Protein AF-M8CAK3-F1 (afdb_monomer_lite)

pLDDT: mean 92.47, std 11.24, range [36.41, 98.69]

Sequence (87 aa):
MPLRFTNGVDVDQVTGQVYFTHSSMNYDRSEHEMVTKTGDSTGRLMMYDPRTSDDTVLQPRMTYPNGVALSADRTYLVVASTARASC

Structure (mmCIF, N/CA/C/O backbone):
data_AF-M8CAK3-F1
#
_entry.id   AF-M8CAK3-F1
#
loop_
_atom_site.group_PDB
_atom_site.id
_atom_site.type_symbol
_atom_site.label_atom_id
_atom_site.label_alt_id
_atom_site.label_comp_id
_atom_site.label_asym_id
_atom_site.label_entity_id
_atom_site.label_seq_id
_atom_site.pdbx_PDB_ins_code
_atom_site.Cartn_x
_atom_site.Cartn_y
_atom_site.Cartn_z
_atom_site.occupancy
_atom_site.B_iso_or_equiv
_atom_site.auth_seq_id
_atom_site.auth_comp_id
_atom_site.auth_asym_id
_atom_site.auth_atom_id
_atom_site.pdbx_PDB_model_num
ATOM 1 N N . MET A 1 1 ? 0.779 13.615 -3.381 1.00 54.84 1 MET A N 1
ATOM 2 C CA . MET A 1 1 ? 1.601 13.158 -4.533 1.00 54.84 1 MET A CA 1
ATOM 3 C C . MET A 1 1 ? 0.688 12.313 -5.417 1.00 54.84 1 MET A C 1
ATOM 5 O O . MET A 1 1 ? -0.039 11.522 -4.834 1.00 54.84 1 MET A O 1
ATOM 9 N N . PRO A 1 2 ? 0.629 12.481 -6.749 1.00 73.12 2 PRO A N 1
ATOM 10 C CA . PRO A 1 2 ? -0.299 11.693 -7.564 1.00 73.12 2 PRO A CA 1
ATOM 11 C C . PRO A 1 2 ? 0.007 10.193 -7.437 1.00 73.12 2 PRO A C 1
ATOM 13 O O . PRO A 1 2 ? 1.154 9.779 -7.607 1.00 73.12 2 PRO A O 1
ATOM 16 N N . LEU A 1 3 ? -1.016 9.400 -7.112 1.00 81.44 3 LEU A N 1
ATOM 17 C CA . LEU A 1 3 ? -0.964 7.939 -7.051 1.00 81.44 3 LEU A CA 1
ATOM 18 C C . LEU A 1 3 ? -1.011 7.386 -8.481 1.00 81.44 3 LEU A C 1
ATOM 20 O O . LEU A 1 3 ? -2.078 7.162 -9.040 1.00 81.44 3 LEU A O 1
ATOM 24 N N . ARG A 1 4 ? 0.163 7.249 -9.095 1.00 85.69 4 ARG 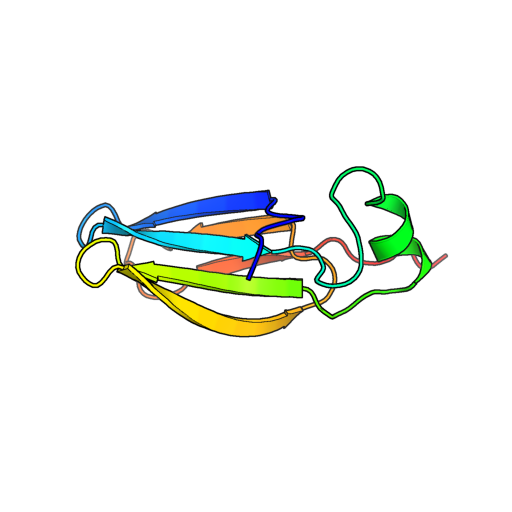A N 1
ATOM 25 C CA . ARG A 1 4 ? 0.329 6.931 -10.525 1.00 85.69 4 ARG A CA 1
ATOM 26 C C . ARG A 1 4 ? 0.320 5.439 -10.833 1.00 85.69 4 ARG A C 1
ATOM 28 O O . ARG A 1 4 ? -0.044 5.018 -11.929 1.00 85.69 4 ARG A O 1
ATOM 35 N N . PHE A 1 5 ? 0.714 4.635 -9.850 1.00 94.00 5 PHE A N 1
ATOM 36 C CA . PHE A 1 5 ? 0.866 3.202 -10.032 1.00 94.00 5 PHE A CA 1
ATOM 37 C C . PHE A 1 5 ? 0.499 2.438 -8.757 1.00 94.00 5 PHE A C 1
ATOM 39 O O . PHE A 1 5 ? 1.348 1.831 -8.110 1.00 94.00 5 PHE A O 1
ATOM 46 N N . THR A 1 6 ? -0.776 2.469 -8.376 1.00 95.44 6 THR A N 1
ATOM 47 C CA . THR A 1 6 ? -1.311 1.622 -7.298 1.00 95.44 6 THR A CA 1
ATOM 48 C C . THR A 1 6 ? -1.734 0.247 -7.816 1.00 95.44 6 THR A C 1
ATOM 50 O O . THR A 1 6 ? -1.972 0.054 -9.017 1.00 95.44 6 THR A O 1
ATOM 53 N N . ASN A 1 7 ? -1.762 -0.745 -6.922 1.00 95.38 7 ASN A N 1
ATOM 54 C CA . ASN A 1 7 ? -1.907 -2.139 -7.337 1.00 95.38 7 ASN A CA 1
ATOM 55 C C . ASN A 1 7 ? -2.798 -2.959 -6.398 1.00 95.38 7 ASN A C 1
ATOM 57 O O . ASN A 1 7 ? -3.922 -3.284 -6.771 1.00 95.38 7 ASN A O 1
ATOM 61 N N . GLY A 1 8 ? -2.332 -3.237 -5.183 1.00 96.44 8 GLY A N 1
ATOM 62 C CA . GLY A 1 8 ? -3.098 -3.939 -4.160 1.00 96.44 8 GLY A CA 1
ATOM 63 C C . GLY A 1 8 ? -3.666 -2.963 -3.145 1.00 96.44 8 GLY A C 1
ATOM 64 O O . GLY A 1 8 ? -3.025 -1.956 -2.841 1.00 96.44 8 GLY A O 1
ATOM 65 N N . VAL A 1 9 ? -4.834 -3.287 -2.603 1.00 98.06 9 VAL A N 1
ATOM 66 C CA . VAL A 1 9 ? -5.468 -2.560 -1.504 1.00 98.06 9 VAL A CA 1
ATOM 67 C C . VAL A 1 9 ? -6.138 -3.552 -0.564 1.00 98.06 9 VAL A C 1
ATOM 69 O O . VAL A 1 9 ? -6.712 -4.538 -1.021 1.00 98.06 9 VAL A O 1
ATOM 72 N N . ASP A 1 10 ? -6.072 -3.272 0.729 1.00 98.56 10 ASP A N 1
ATOM 73 C CA . ASP A 1 10 ? -6.848 -3.947 1.759 1.00 98.56 10 ASP A CA 1
ATOM 74 C C . ASP A 1 10 ? -7.286 -2.937 2.827 1.00 98.56 10 ASP A C 1
ATOM 76 O O . ASP A 1 10 ? -6.675 -1.877 2.984 1.00 98.56 10 ASP A O 1
ATOM 80 N N . VAL A 1 11 ? -8.367 -3.235 3.541 1.00 98.44 11 VAL A N 1
ATOM 81 C CA . VAL A 1 11 ? -8.993 -2.310 4.492 1.00 98.44 11 VAL A CA 1
ATOM 82 C C . VAL A 1 11 ? -9.185 -3.001 5.830 1.00 98.44 11 VAL A C 1
ATOM 84 O O . VAL A 1 11 ? -9.857 -4.033 5.913 1.00 98.44 11 VAL A O 1
ATOM 87 N N . ASP A 1 12 ? -8.672 -2.389 6.896 1.00 98.12 12 ASP A N 1
ATOM 88 C CA . ASP A 1 12 ? -9.019 -2.797 8.253 1.00 98.12 12 ASP A CA 1
ATOM 89 C C . ASP A 1 12 ? -10.497 -2.492 8.509 1.00 98.12 12 ASP A C 1
ATOM 91 O O . ASP A 1 12 ? -10.900 -1.341 8.670 1.00 98.12 12 ASP A O 1
ATOM 95 N N . GLN A 1 13 ? -11.313 -3.541 8.572 1.00 97.12 13 GLN A N 1
ATOM 96 C CA . GLN A 1 13 ? -12.760 -3.431 8.761 1.00 97.12 13 GLN A CA 1
ATOM 97 C C . GLN A 1 13 ? -13.158 -2.863 10.133 1.00 97.12 13 GLN A C 1
ATOM 99 O O . GLN A 1 13 ? -14.317 -2.506 10.328 1.00 97.12 13 GLN A O 1
ATOM 104 N N . VAL A 1 14 ? -12.230 -2.783 11.094 1.00 97.06 14 VAL A N 1
ATOM 105 C CA . VAL A 1 14 ? -12.493 -2.231 12.429 1.00 97.06 14 VAL A CA 1
ATOM 106 C C . VAL A 1 14 ? -12.144 -0.750 12.506 1.00 97.06 14 VAL A C 1
ATOM 108 O O . VAL A 1 14 ? -12.918 0.027 13.061 1.00 97.06 14 VAL A O 1
ATOM 111 N N . THR A 1 15 ? -10.990 -0.345 11.975 1.00 96.69 15 THR A N 1
ATOM 112 C CA . THR A 1 15 ? -10.532 1.054 12.057 1.00 96.69 15 THR A CA 1
ATOM 113 C C . THR A 1 15 ? -10.892 1.889 10.830 1.00 96.69 15 THR A C 1
ATOM 115 O O . THR A 1 15 ? -10.926 3.116 10.923 1.00 96.69 15 THR A O 1
ATOM 118 N N . GLY A 1 16 ? -11.160 1.245 9.692 1.00 97.62 16 GLY A N 1
ATOM 119 C CA . GLY A 1 16 ? -11.340 1.882 8.389 1.00 97.62 16 GLY A CA 1
ATOM 120 C C . GLY A 1 16 ? -10.030 2.299 7.713 1.00 97.62 16 GLY A C 1
ATOM 121 O O . GLY A 1 16 ? -10.081 2.908 6.646 1.00 97.62 16 GLY A O 1
ATOM 122 N N . GLN A 1 17 ? -8.868 2.001 8.305 1.00 98.44 17 GLN A N 1
ATOM 123 C CA . GLN A 1 17 ? -7.572 2.307 7.698 1.00 98.44 17 GLN A CA 1
ATOM 124 C C . GLN A 1 17 ? -7.379 1.506 6.408 1.00 98.44 17 GLN A C 1
ATOM 126 O O . GLN A 1 17 ? -7.666 0.308 6.349 1.00 98.44 17 GLN A O 1
ATOM 131 N N . VAL A 1 18 ? -6.884 2.178 5.371 1.00 98.38 18 VAL A N 1
ATOM 132 C CA . VAL A 1 18 ? -6.697 1.603 4.036 1.00 98.38 18 VAL A CA 1
ATOM 133 C C . VAL A 1 18 ? -5.214 1.373 3.802 1.00 98.38 18 VAL A C 1
ATOM 135 O O . VAL A 1 18 ? -4.441 2.326 3.770 1.00 98.38 18 VAL A O 1
ATOM 138 N N . TYR A 1 19 ? -4.807 0.127 3.590 1.00 98.44 19 TYR A N 1
ATOM 139 C CA . TYR A 1 19 ? -3.438 -0.238 3.240 1.00 98.44 19 TYR A CA 1
ATOM 140 C C . TYR A 1 19 ? -3.353 -0.516 1.749 1.00 98.44 19 TYR A C 1
ATOM 142 O O . TYR A 1 19 ? -4.176 -1.244 1.207 1.00 98.44 19 TYR A O 1
ATOM 150 N N . PHE A 1 20 ? -2.358 0.033 1.063 1.00 98.19 20 PHE A N 1
ATOM 151 C CA . PHE A 1 20 ? -2.225 -0.171 -0.378 1.00 98.19 20 PHE A CA 1
ATOM 152 C C . PHE A 1 20 ? -0.775 -0.136 -0.839 1.00 98.19 20 PHE A C 1
ATOM 154 O O . PHE A 1 20 ? 0.097 0.464 -0.208 1.00 98.19 20 PHE A O 1
ATOM 161 N N . THR A 1 21 ? -0.503 -0.783 -1.968 1.00 97.81 21 THR A N 1
ATOM 162 C CA . THR A 1 21 ? 0.814 -0.746 -2.603 1.00 97.81 21 THR A CA 1
ATOM 163 C C . THR A 1 21 ? 0.865 0.310 -3.697 1.00 97.81 21 THR A C 1
ATOM 165 O O . THR A 1 21 ? -0.066 0.479 -4.485 1.00 97.81 21 THR A O 1
ATOM 168 N N . HIS A 1 22 ? 1.998 1.003 -3.764 1.00 96.38 22 HIS A N 1
ATOM 169 C CA . HIS A 1 22 ? 2.381 1.887 -4.855 1.00 96.38 22 HIS A CA 1
ATOM 170 C C . HIS A 1 22 ? 3.620 1.292 -5.526 1.00 96.38 22 HIS A C 1
ATOM 172 O O . HIS A 1 22 ? 4.693 1.275 -4.928 1.00 96.38 22 HIS A O 1
ATOM 178 N N . SER A 1 23 ? 3.471 0.754 -6.733 1.00 96.06 23 SER A N 1
ATOM 179 C CA . SER A 1 23 ? 4.460 -0.116 -7.375 1.00 96.06 23 SER A CA 1
ATOM 180 C C . SER A 1 23 ? 5.726 0.606 -7.838 1.00 96.06 23 SER A C 1
ATOM 182 O O . SER A 1 23 ? 6.796 0.008 -7.790 1.00 96.06 23 SER A O 1
ATOM 184 N N . SER A 1 24 ? 5.628 1.870 -8.255 1.00 95.00 24 SER A N 1
ATOM 185 C CA . SER A 1 24 ? 6.770 2.673 -8.706 1.00 95.00 24 SER A CA 1
ATOM 186 C C . SER A 1 24 ? 6.499 4.161 -8.520 1.00 95.00 24 SER A C 1
ATOM 188 O O . SER A 1 24 ? 5.369 4.607 -8.685 1.00 95.00 24 SER A O 1
ATOM 190 N N . MET A 1 25 ? 7.529 4.943 -8.189 1.00 94.00 25 MET A N 1
ATOM 191 C CA . MET A 1 25 ? 7.476 6.411 -8.247 1.00 94.00 25 MET A CA 1
ATOM 192 C C . MET A 1 25 ? 7.971 6.976 -9.583 1.00 94.00 25 MET A C 1
ATOM 194 O O . MET A 1 25 ? 7.806 8.172 -9.817 1.00 94.00 25 MET A O 1
ATOM 198 N N . ASN A 1 26 ? 8.578 6.139 -10.426 1.00 94.19 26 ASN A N 1
ATOM 199 C CA . ASN A 1 26 ? 9.238 6.548 -11.665 1.00 94.19 26 ASN A CA 1
ATOM 200 C C . ASN A 1 26 ? 8.398 6.271 -12.915 1.00 94.19 26 ASN A C 1
ATOM 202 O O . ASN A 1 26 ? 8.603 6.929 -13.929 1.00 94.19 26 ASN A O 1
ATOM 206 N N . TYR A 1 27 ? 7.480 5.308 -12.835 1.00 93.31 27 TYR A N 1
ATOM 207 C CA . TYR A 1 27 ? 6.721 4.800 -13.973 1.00 93.31 27 TYR A CA 1
ATOM 208 C C . TYR A 1 27 ? 5.221 4.830 -13.696 1.00 93.31 27 TYR A C 1
ATOM 210 O O . TYR A 1 27 ? 4.790 4.612 -12.560 1.00 93.31 27 TYR A O 1
ATOM 218 N N . ASP A 1 28 ? 4.427 5.051 -14.740 1.00 93.88 28 ASP A N 1
ATOM 219 C CA . ASP A 1 28 ? 2.978 4.856 -14.685 1.00 93.88 28 ASP A CA 1
ATOM 220 C C . ASP A 1 28 ? 2.625 3.365 -14.876 1.00 93.88 28 ASP A C 1
ATOM 222 O O . ASP A 1 28 ? 3.422 2.562 -15.372 1.00 93.88 28 ASP A O 1
ATOM 226 N N . ARG A 1 29 ? 1.391 2.969 -14.528 1.00 91.62 29 ARG A N 1
ATOM 227 C CA . ARG A 1 29 ? 0.908 1.583 -14.710 1.00 91.62 29 ARG A CA 1
ATOM 228 C C . ARG A 1 29 ? 1.072 1.069 -16.149 1.00 91.62 29 ARG A C 1
ATOM 230 O O . ARG A 1 29 ? 1.326 -0.119 -16.341 1.00 91.62 29 ARG A O 1
ATOM 237 N N . SER A 1 30 ? 0.927 1.924 -17.163 1.00 93.88 30 SER A N 1
ATOM 238 C CA . SER A 1 30 ? 1.121 1.544 -18.572 1.00 93.88 30 SER A CA 1
ATOM 239 C C . SER A 1 30 ? 2.559 1.127 -18.886 1.00 93.88 30 SER A C 1
ATOM 241 O O . SER A 1 30 ? 2.783 0.340 -19.799 1.00 93.88 30 SER A O 1
ATOM 243 N N . GLU A 1 31 ? 3.527 1.593 -18.102 1.00 93.44 31 GLU A N 1
ATOM 244 C CA . GLU A 1 31 ? 4.961 1.350 -18.276 1.00 93.44 31 GLU A CA 1
ATOM 245 C C . GLU A 1 31 ? 5.474 0.242 -17.344 1.00 93.44 31 GLU A C 1
ATOM 247 O O . GLU A 1 31 ? 6.667 0.153 -17.061 1.00 93.44 31 GLU A O 1
ATOM 252 N N . HIS A 1 32 ? 4.585 -0.624 -16.853 1.00 91.19 32 HIS A N 1
ATOM 253 C CA . HIS A 1 32 ? 4.896 -1.653 -15.860 1.00 91.19 32 HIS A CA 1
ATOM 254 C C . HIS A 1 32 ? 6.100 -2.548 -16.208 1.00 91.19 32 HIS A C 1
ATOM 256 O O . HIS A 1 32 ? 6.837 -2.967 -15.315 1.00 91.19 32 HIS A O 1
ATOM 262 N N . GLU A 1 33 ? 6.348 -2.808 -17.494 1.00 92.06 33 GLU A N 1
ATOM 263 C CA . GLU A 1 33 ? 7.526 -3.550 -17.951 1.00 92.06 33 GLU A CA 1
ATOM 264 C C . GLU A 1 33 ? 8.848 -2.880 -17.545 1.00 92.06 33 GLU A C 1
ATOM 266 O O . GLU A 1 33 ? 9.840 -3.565 -17.284 1.00 92.06 33 GLU A O 1
ATOM 271 N N . MET A 1 34 ? 8.880 -1.545 -17.481 1.00 93.50 34 MET A N 1
ATOM 272 C CA . MET A 1 34 ? 10.069 -0.775 -17.116 1.00 93.50 34 MET A CA 1
ATOM 273 C C . MET A 1 34 ? 10.461 -0.990 -15.659 1.00 93.50 34 MET A C 1
ATOM 275 O O . MET A 1 34 ? 11.655 -1.038 -15.363 1.00 93.50 34 MET A O 1
ATOM 279 N N . VAL A 1 35 ? 9.491 -1.216 -14.769 1.00 92.81 35 VAL A N 1
ATOM 280 C CA . VAL A 1 35 ? 9.748 -1.535 -13.356 1.00 92.81 35 VAL A CA 1
ATOM 281 C C . VAL A 1 35 ? 10.584 -2.815 -13.254 1.00 92.81 35 VAL A C 1
ATOM 283 O O . VAL A 1 35 ? 11.625 -2.834 -12.597 1.00 92.81 35 VAL A O 1
ATOM 286 N N . THR A 1 36 ? 10.207 -3.864 -13.993 1.00 90.81 36 THR A N 1
ATOM 287 C CA . THR A 1 36 ? 10.956 -5.130 -14.031 1.00 90.81 36 THR A CA 1
ATOM 288 C C . THR A 1 36 ? 12.294 -4.991 -14.761 1.00 90.81 36 THR A C 1
ATOM 290 O O . THR A 1 36 ? 13.316 -5.468 -14.264 1.00 90.81 36 THR A O 1
ATOM 293 N N . LYS A 1 37 ? 12.318 -4.327 -15.927 1.00 91.50 37 LYS A N 1
ATOM 294 C CA . LYS A 1 37 ? 13.532 -4.163 -16.753 1.00 91.50 37 LYS A CA 1
ATOM 295 C C . LYS A 1 37 ? 14.616 -3.349 -16.050 1.00 91.50 37 LYS A C 1
ATOM 297 O O . LYS A 1 37 ? 15.799 -3.641 -16.211 1.00 91.50 37 LYS A O 1
ATOM 302 N N . THR A 1 38 ? 14.239 -2.343 -15.271 1.00 91.94 38 THR A N 1
ATOM 303 C CA . THR A 1 38 ? 15.202 -1.503 -14.545 1.00 91.94 38 THR A CA 1
ATOM 304 C C . THR A 1 38 ? 15.502 -2.027 -13.145 1.00 91.94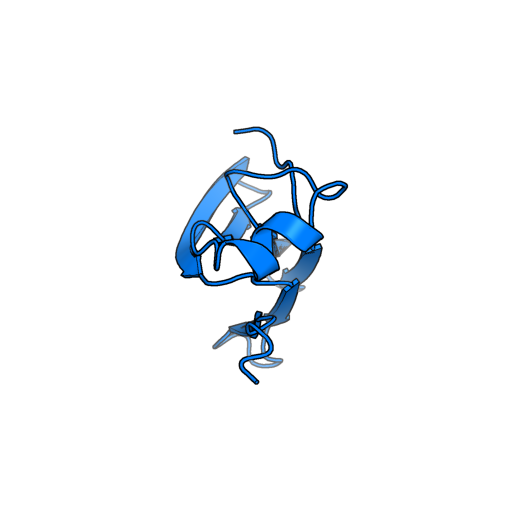 38 THR A C 1
ATOM 306 O O . THR A 1 38 ? 16.555 -1.710 -12.601 1.00 91.94 38 THR A O 1
ATOM 309 N N . GLY A 1 39 ? 14.658 -2.907 -12.595 1.00 90.31 39 GLY A N 1
ATOM 310 C CA . GLY A 1 39 ? 14.755 -3.310 -11.192 1.00 90.31 39 GLY A CA 1
ATOM 311 C C . GLY A 1 39 ? 14.384 -2.157 -10.264 1.00 90.31 39 GLY A C 1
ATOM 312 O O . GLY A 1 39 ? 15.027 -1.963 -9.232 1.00 90.31 39 GLY A O 1
ATOM 313 N N . ASP A 1 40 ? 13.391 -1.359 -10.664 1.00 93.19 40 ASP A N 1
ATOM 314 C CA . ASP A 1 40 ? 12.948 -0.209 -9.892 1.00 93.19 40 ASP A CA 1
ATOM 315 C C . ASP A 1 40 ? 12.499 -0.647 -8.493 1.00 93.19 40 ASP A C 1
ATOM 317 O O . ASP A 1 40 ? 11.677 -1.547 -8.301 1.00 93.19 40 ASP A O 1
ATOM 321 N N . SER A 1 41 ? 13.083 0.017 -7.506 1.00 95.06 41 SER A N 1
ATOM 322 C CA . SER A 1 41 ? 12.866 -0.232 -6.085 1.00 95.06 41 SER A CA 1
ATOM 323 C C . SER A 1 41 ? 12.300 1.002 -5.397 1.00 95.06 41 SER A C 1
ATOM 325 O O . SER A 1 41 ? 12.451 1.164 -4.195 1.00 95.06 41 SER A O 1
ATOM 327 N N . THR A 1 42 ? 11.645 1.898 -6.142 1.00 95.19 42 THR A N 1
ATOM 328 C CA . THR A 1 42 ? 10.966 3.075 -5.574 1.00 95.19 42 THR A CA 1
ATOM 329 C C . THR A 1 42 ? 9.539 2.787 -5.107 1.00 95.19 42 THR A C 1
ATOM 331 O O . THR A 1 42 ? 8.860 3.689 -4.613 1.00 95.19 42 THR A O 1
ATOM 334 N N . GLY A 1 43 ? 9.082 1.538 -5.219 1.00 95.56 43 GLY A N 1
ATOM 335 C CA . GLY A 1 43 ? 7.788 1.106 -4.713 1.00 95.56 43 GLY A CA 1
ATOM 336 C C . GLY A 1 43 ? 7.657 1.272 -3.196 1.00 95.56 43 GLY A C 1
ATOM 337 O O . GLY A 1 43 ? 8.648 1.352 -2.462 1.00 95.56 43 GLY A O 1
ATOM 338 N N . ARG A 1 44 ? 6.417 1.371 -2.711 1.00 96.69 44 ARG A N 1
ATOM 339 C CA . ARG A 1 44 ? 6.101 1.655 -1.305 1.00 96.69 44 ARG A CA 1
ATOM 340 C C . ARG A 1 44 ? 4.830 0.941 -0.854 1.00 96.69 44 ARG A C 1
ATOM 342 O O . ARG A 1 44 ? 3.883 0.820 -1.631 1.00 96.69 44 ARG A O 1
ATOM 349 N N . LEU A 1 45 ? 4.799 0.546 0.414 1.00 97.94 45 LEU A N 1
ATOM 350 C CA . LEU A 1 45 ? 3.572 0.238 1.145 1.00 97.94 45 LEU A CA 1
ATOM 351 C C . LEU A 1 45 ? 3.074 1.515 1.826 1.00 97.94 45 LEU A C 1
ATOM 3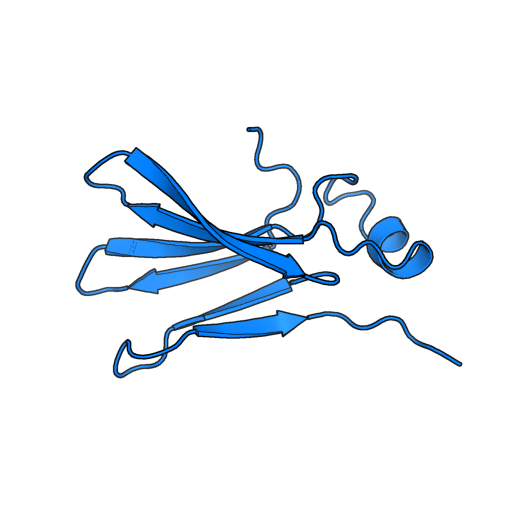53 O O . LEU A 1 45 ? 3.838 2.201 2.512 1.00 97.94 45 LEU A O 1
ATOM 357 N N . MET A 1 46 ? 1.797 1.810 1.636 1.00 97.69 46 MET A N 1
ATOM 358 C CA . MET A 1 46 ? 1.125 3.016 2.101 1.00 97.69 46 MET A CA 1
ATOM 359 C C . MET A 1 46 ? -0.027 2.656 3.042 1.00 97.69 46 MET A C 1
ATOM 361 O O . MET A 1 46 ? -0.603 1.571 2.934 1.00 97.69 46 MET A O 1
ATOM 365 N N . MET A 1 47 ? -0.378 3.586 3.926 1.00 97.81 47 MET A N 1
ATOM 366 C CA . MET A 1 47 ? -1.602 3.573 4.725 1.00 97.81 47 MET A CA 1
ATOM 367 C C . MET A 1 47 ? -2.295 4.928 4.602 1.00 97.81 47 MET A C 1
ATOM 369 O O . MET A 1 47 ? -1.621 5.953 4.670 1.00 97.81 47 MET A O 1
ATOM 373 N N . TYR A 1 48 ? -3.610 4.927 4.430 1.00 97.75 48 TYR A N 1
ATOM 374 C CA . TYR A 1 48 ? -4.454 6.115 4.475 1.00 97.75 48 TYR A CA 1
ATOM 375 C C . TYR A 1 48 ? -5.451 6.004 5.632 1.00 97.75 48 TYR A C 1
ATOM 377 O O . TYR A 1 48 ? -6.168 5.002 5.736 1.00 97.75 48 TYR A O 1
ATOM 385 N N . ASP A 1 49 ? -5.506 7.027 6.489 1.00 97.81 49 ASP A N 1
ATOM 386 C CA . ASP A 1 49 ? -6.520 7.130 7.543 1.00 97.81 49 ASP A CA 1
ATOM 387 C C . ASP A 1 49 ? -7.648 8.068 7.080 1.00 97.81 49 ASP A C 1
ATOM 389 O O . ASP A 1 49 ? -7.454 9.286 7.027 1.00 97.81 49 ASP A O 1
ATOM 393 N N . PRO A 1 50 ? -8.853 7.552 6.770 1.00 95.94 50 PRO A N 1
ATOM 394 C CA . PRO A 1 50 ? -9.953 8.379 6.275 1.00 95.94 50 PRO A CA 1
ATOM 395 C C . PRO A 1 50 ? -10.472 9.391 7.302 1.00 95.94 50 PRO A C 1
ATOM 397 O O . PRO A 1 50 ? -11.171 10.331 6.929 1.00 95.94 50 PRO A O 1
ATOM 400 N N . ARG A 1 51 ? -10.158 9.225 8.593 1.00 96.50 51 ARG A N 1
ATOM 401 C CA . ARG A 1 51 ? -10.627 10.129 9.655 1.00 96.50 51 ARG A CA 1
ATOM 402 C C . ARG A 1 51 ? -9.791 11.399 9.726 1.00 96.50 51 ARG A C 1
ATOM 404 O O . ARG A 1 51 ? -10.334 12.455 10.036 1.00 96.50 51 ARG A O 1
ATOM 411 N N . THR A 1 52 ? -8.492 11.297 9.449 1.00 96.88 52 THR A N 1
ATOM 412 C CA . THR A 1 52 ? -7.571 12.445 9.437 1.00 96.88 52 THR A CA 1
ATOM 413 C C . THR A 1 52 ? -7.231 12.911 8.024 1.00 96.88 52 THR A C 1
ATOM 415 O O . THR A 1 52 ? -6.762 14.029 7.850 1.00 96.88 52 THR A O 1
ATOM 418 N N . SER A 1 53 ? -7.543 12.096 7.011 1.00 95.12 53 SER A N 1
ATOM 419 C CA . SER A 1 53 ? -7.112 12.273 5.621 1.00 95.12 53 SER A CA 1
ATOM 420 C C . SER A 1 53 ? -5.591 12.250 5.436 1.00 95.12 53 SER A C 1
ATOM 422 O O . SER A 1 53 ? -5.082 12.826 4.474 1.00 95.12 53 SER A O 1
ATOM 424 N N . ASP A 1 54 ? -4.873 11.566 6.329 1.00 95.94 54 ASP A N 1
ATOM 425 C CA . ASP A 1 54 ? -3.419 11.455 6.260 1.00 95.94 54 ASP A CA 1
ATOM 426 C C . ASP A 1 54 ? -2.977 10.229 5.459 1.00 95.94 54 ASP A C 1
ATOM 428 O O . ASP A 1 54 ? -3.415 9.104 5.708 1.00 95.94 54 ASP A O 1
ATOM 432 N N . ASP A 1 55 ? -2.021 10.450 4.557 1.00 94.06 55 ASP A N 1
ATOM 433 C CA . ASP A 1 55 ? -1.261 9.402 3.881 1.00 94.06 55 ASP A CA 1
ATOM 434 C C . ASP A 1 55 ? 0.064 9.154 4.614 1.00 94.06 55 ASP A C 1
ATOM 436 O O . ASP A 1 55 ? 0.896 10.051 4.761 1.00 94.06 55 ASP A O 1
ATOM 440 N N . THR A 1 56 ? 0.318 7.908 5.004 1.00 96.56 56 THR A N 1
ATOM 441 C CA . THR A 1 56 ? 1.559 7.479 5.658 1.00 96.56 56 THR A CA 1
ATOM 442 C C . THR A 1 56 ? 2.297 6.457 4.801 1.00 96.56 56 THR A C 1
ATOM 444 O O . THR A 1 56 ? 1.721 5.481 4.324 1.00 96.56 56 THR A O 1
ATOM 447 N N . VAL A 1 57 ? 3.608 6.642 4.635 1.00 97.12 57 VAL A N 1
ATOM 448 C CA . VAL A 1 57 ? 4.486 5.613 4.060 1.00 97.12 57 VAL A CA 1
ATOM 449 C C . VAL A 1 57 ? 4.870 4.642 5.174 1.00 97.12 57 VAL A C 1
ATOM 451 O O . VAL A 1 57 ? 5.628 5.015 6.065 1.00 97.12 57 VAL A O 1
ATOM 454 N N . LEU A 1 58 ? 4.376 3.404 5.118 1.00 97.62 58 LEU A N 1
ATOM 455 C CA . LEU A 1 58 ? 4.721 2.371 6.102 1.00 97.62 58 LEU A CA 1
ATOM 456 C C . LEU A 1 58 ? 6.075 1.727 5.802 1.00 97.62 58 LEU A C 1
ATOM 458 O O . LEU A 1 58 ? 6.884 1.539 6.703 1.00 97.62 58 LEU A O 1
ATOM 462 N N . GLN A 1 59 ? 6.327 1.407 4.528 1.00 97.50 59 GLN A N 1
ATOM 463 C CA . GLN A 1 59 ? 7.589 0.819 4.084 1.00 97.50 59 GLN A CA 1
ATOM 464 C C . GLN A 1 59 ? 8.008 1.431 2.743 1.00 97.50 59 GLN A C 1
ATOM 466 O O . GLN A 1 59 ? 7.329 1.222 1.732 1.00 97.50 59 GLN A O 1
ATOM 471 N N . PRO A 1 60 ? 9.124 2.177 2.694 1.00 96.25 60 PRO A N 1
ATOM 472 C CA . PRO A 1 60 ? 9.690 2.654 1.446 1.00 96.25 60 PRO A CA 1
ATOM 473 C C . PRO A 1 60 ? 10.611 1.606 0.803 1.00 96.25 60 PRO A C 1
ATOM 475 O O . PRO A 1 60 ? 10.966 0.595 1.410 1.00 96.25 60 PRO A O 1
ATOM 478 N N . ARG A 1 61 ? 11.076 1.914 -0.411 1.00 94.94 61 ARG A N 1
ATOM 479 C CA . ARG A 1 61 ? 12.149 1.197 -1.118 1.00 94.94 61 ARG A CA 1
ATOM 480 C C . ARG A 1 61 ? 11.848 -0.278 -1.426 1.00 94.94 61 ARG A C 1
ATOM 482 O O . ARG A 1 61 ? 12.706 -1.145 -1.276 1.00 94.94 61 ARG A O 1
ATOM 489 N N . MET A 1 62 ? 10.616 -0.571 -1.827 1.00 94.56 62 MET A N 1
ATOM 490 C CA . MET A 1 62 ? 10.179 -1.915 -2.193 1.00 94.56 62 MET A CA 1
ATOM 491 C C . MET A 1 62 ? 10.375 -2.153 -3.689 1.00 94.56 62 MET A C 1
ATOM 493 O O . MET A 1 62 ? 9.999 -1.322 -4.517 1.00 94.56 62 MET A O 1
ATOM 497 N N . THR A 1 63 ? 10.917 -3.318 -4.039 1.00 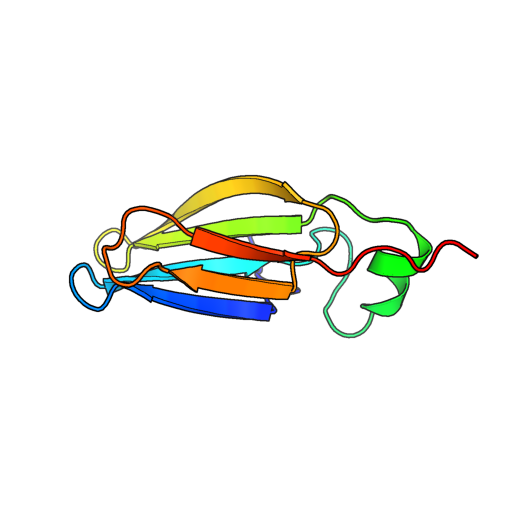94.44 63 THR A N 1
ATOM 498 C CA . THR A 1 63 ? 11.001 -3.751 -5.439 1.00 94.44 63 THR A CA 1
ATOM 499 C C . THR A 1 63 ? 9.639 -4.256 -5.881 1.00 94.44 63 THR A C 1
ATOM 501 O O . THR A 1 63 ? 9.181 -5.294 -5.409 1.00 94.44 63 THR A O 1
ATOM 504 N N . TYR A 1 64 ? 9.001 -3.489 -6.760 1.00 94.06 64 TYR A N 1
ATOM 505 C CA . TYR A 1 64 ? 7.742 -3.806 -7.428 1.00 94.06 64 TYR A CA 1
ATOM 506 C C . TYR A 1 64 ? 6.662 -4.479 -6.539 1.00 94.06 64 TYR A C 1
ATOM 508 O O . TYR A 1 64 ? 6.251 -5.615 -6.809 1.00 94.06 64 TYR A O 1
ATOM 516 N N . PRO A 1 65 ? 6.171 -3.804 -5.479 1.00 96.62 65 PRO A N 1
ATOM 517 C CA . PRO A 1 65 ? 5.069 -4.316 -4.671 1.00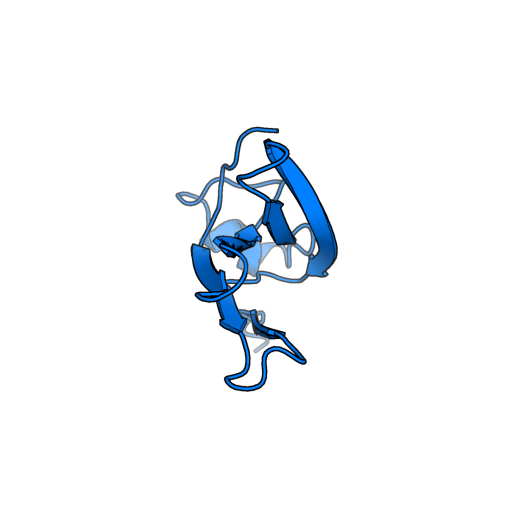 96.62 65 PRO A CA 1
ATOM 518 C C . PRO A 1 65 ? 3.758 -4.270 -5.472 1.00 96.62 65 PRO A C 1
ATOM 520 O O . PRO A 1 65 ? 3.376 -3.224 -6.001 1.00 96.62 65 PRO A O 1
ATOM 523 N N . ASN A 1 66 ? 3.055 -5.398 -5.554 1.00 95.69 66 ASN A N 1
ATOM 524 C CA . ASN A 1 66 ? 1.839 -5.567 -6.358 1.00 95.69 66 ASN A CA 1
ATOM 525 C C . ASN A 1 66 ? 0.597 -5.898 -5.525 1.00 95.69 66 ASN A C 1
ATOM 527 O O . ASN A 1 66 ? -0.499 -5.519 -5.913 1.00 95.69 66 ASN A O 1
ATOM 531 N N . GLY A 1 67 ? 0.745 -6.562 -4.381 1.00 96.56 67 GLY A N 1
ATOM 532 C CA . GLY A 1 67 ? -0.389 -6.961 -3.543 1.00 96.56 67 GLY A CA 1
ATOM 533 C C . GLY A 1 67 ? -0.137 -6.664 -2.077 1.00 96.56 67 GLY A C 1
ATOM 534 O O . GLY A 1 67 ? 1.013 -6.672 -1.648 1.00 96.56 67 GLY A O 1
ATOM 535 N N . VAL A 1 68 ? -1.202 -6.432 -1.316 1.00 98.38 68 VAL A N 1
ATOM 536 C CA . VAL A 1 68 ? -1.164 -6.329 0.145 1.00 98.38 68 VAL A CA 1
ATOM 537 C C . VAL A 1 68 ? -2.372 -7.052 0.733 1.00 98.38 68 VAL A C 1
ATOM 539 O O . VAL A 1 68 ? -3.433 -7.052 0.114 1.00 98.38 68 VAL A O 1
ATOM 542 N N . ALA A 1 69 ? -2.193 -7.668 1.898 1.00 98.50 69 ALA A N 1
ATOM 543 C CA . ALA A 1 69 ? -3.265 -8.231 2.710 1.00 98.50 69 ALA A CA 1
ATOM 544 C C . ALA A 1 69 ? -2.977 -7.997 4.198 1.00 98.50 69 ALA A C 1
ATOM 546 O O . ALA A 1 69 ? -1.839 -8.176 4.644 1.00 98.50 69 ALA A O 1
ATOM 547 N N . LEU A 1 70 ? -3.998 -7.617 4.958 1.00 98.69 70 LEU A N 1
ATOM 548 C CA . LEU A 1 70 ? -3.973 -7.492 6.410 1.00 98.69 70 LEU A CA 1
ATOM 549 C C . LEU A 1 70 ? -4.274 -8.848 7.049 1.00 98.69 70 LEU A C 1
ATOM 551 O O . LEU A 1 70 ? -5.191 -9.562 6.641 1.00 98.69 70 LEU A O 1
ATOM 555 N N . SER A 1 71 ? -3.491 -9.226 8.059 1.00 98.12 71 SER A N 1
ATOM 556 C CA . SER A 1 71 ? -3.747 -10.452 8.809 1.00 98.12 71 SER A CA 1
ATOM 557 C C . SER A 1 71 ? -5.103 -10.385 9.525 1.00 98.12 71 SER A C 1
ATOM 559 O O . SER A 1 71 ? -5.552 -9.320 9.946 1.00 98.12 71 SER A O 1
ATOM 561 N N . ALA A 1 72 ? -5.770 -11.530 9.704 1.00 97.06 72 ALA A N 1
ATOM 562 C CA . ALA A 1 72 ? -7.097 -11.575 10.333 1.00 97.06 72 ALA A CA 1
ATOM 563 C C . ALA A 1 72 ? -7.100 -11.025 11.777 1.00 97.06 72 ALA A C 1
ATOM 565 O O . ALA A 1 72 ? -8.076 -10.426 12.233 1.00 97.06 72 ALA A O 1
ATOM 566 N N . ASP A 1 73 ? -5.990 -11.209 12.493 1.00 97.25 73 ASP A N 1
ATOM 567 C CA . ASP A 1 73 ? -5.751 -10.666 13.832 1.00 97.25 73 ASP A CA 1
ATOM 568 C C . ASP A 1 73 ? -5.222 -9.218 13.823 1.00 97.25 73 ASP A C 1
ATOM 570 O O . ASP A 1 73 ? -5.071 -8.629 14.890 1.00 97.25 73 ASP A O 1
ATOM 574 N N . ARG A 1 74 ? -5.006 -8.627 12.638 1.00 96.62 74 ARG A N 1
ATOM 575 C CA . ARG A 1 74 ? -4.598 -7.229 12.405 1.00 96.62 74 ARG A CA 1
ATOM 576 C C . ARG A 1 74 ? -3.230 -6.868 12.993 1.00 96.62 74 ARG A C 1
ATO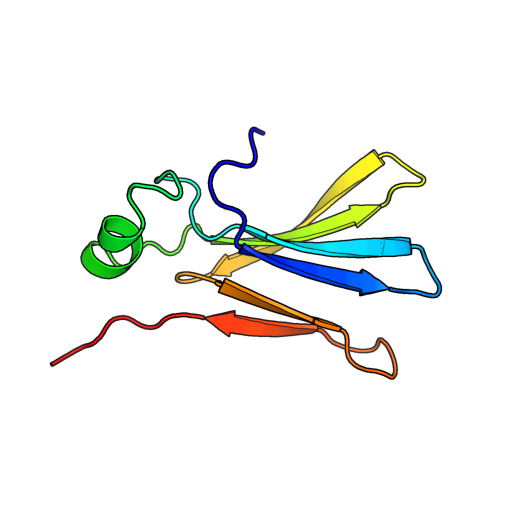M 578 O O . ARG A 1 74 ? -2.978 -5.714 13.328 1.00 96.62 74 ARG A O 1
ATOM 585 N N . THR A 1 75 ? -2.340 -7.848 13.123 1.00 96.62 75 THR A N 1
ATOM 586 C CA . THR A 1 75 ? -1.003 -7.663 13.707 1.00 96.62 75 THR A CA 1
ATOM 587 C C . THR A 1 75 ? 0.099 -7.473 12.663 1.00 96.62 75 THR A C 1
ATOM 589 O O . THR A 1 75 ? 1.155 -6.934 12.994 1.00 96.62 75 THR A O 1
ATOM 592 N N . TYR A 1 76 ? -0.124 -7.869 11.405 1.00 97.38 76 TYR A N 1
ATOM 593 C CA . TYR A 1 76 ? 0.846 -7.679 10.324 1.00 97.38 76 TYR A CA 1
ATOM 594 C C . TYR A 1 76 ? 0.192 -7.553 8.943 1.00 97.38 76 TYR A C 1
ATOM 596 O O . TYR A 1 76 ? -0.963 -7.916 8.727 1.00 97.38 76 TYR A O 1
ATOM 604 N N . LEU A 1 77 ? 0.979 -7.055 7.986 1.00 98.31 77 LEU A N 1
ATOM 605 C CA . LEU A 1 77 ? 0.636 -6.994 6.567 1.00 98.31 77 LEU A CA 1
ATOM 606 C C . LEU A 1 77 ? 1.535 -7.956 5.787 1.00 98.31 77 LEU A C 1
ATOM 608 O O . LEU A 1 77 ? 2.745 -8.005 6.011 1.00 98.31 77 LEU A O 1
ATOM 612 N N . VAL A 1 78 ? 0.956 -8.688 4.840 1.00 98.06 78 VAL A N 1
ATOM 613 C CA . VAL A 1 78 ? 1.696 -9.472 3.844 1.00 98.06 78 VAL A CA 1
ATOM 614 C C . VAL A 1 78 ? 1.725 -8.683 2.548 1.00 98.06 78 VAL A C 1
ATOM 616 O O . VAL A 1 78 ? 0.680 -8.247 2.071 1.00 98.06 78 VAL A O 1
ATOM 619 N N . VAL A 1 79 ? 2.911 -8.512 1.963 1.00 97.88 79 VAL A N 1
ATOM 620 C CA . VAL A 1 79 ? 3.081 -7.804 0.689 1.00 97.88 79 VAL A CA 1
ATOM 621 C C . VAL A 1 79 ? 3.644 -8.755 -0.357 1.00 97.88 79 VAL A C 1
ATOM 623 O O . VAL A 1 79 ? 4.682 -9.381 -0.144 1.00 97.88 79 VAL A O 1
ATOM 626 N N . ALA A 1 80 ? 2.967 -8.843 -1.500 1.00 96.50 80 ALA A N 1
ATOM 627 C CA . ALA A 1 80 ? 3.440 -9.589 -2.657 1.00 96.50 80 ALA A CA 1
ATOM 628 C C . ALA A 1 80 ? 4.261 -8.671 -3.569 1.00 96.50 80 ALA A C 1
ATOM 630 O O . ALA A 1 80 ? 3.777 -7.618 -3.995 1.00 96.50 80 ALA A O 1
ATOM 631 N N . SER A 1 81 ? 5.477 -9.098 -3.904 1.00 93.12 81 SER A N 1
ATOM 632 C CA . SER A 1 81 ? 6.401 -8.364 -4.773 1.00 93.12 81 SER A CA 1
ATOM 633 C C . SER A 1 81 ? 6.715 -9.166 -6.028 1.00 93.12 81 SER A C 1
ATOM 635 O O . SER A 1 81 ? 6.930 -10.377 -5.961 1.00 93.12 81 SER A O 1
ATOM 637 N N . THR A 1 82 ? 6.784 -8.493 -7.175 1.00 90.06 82 THR A N 1
ATOM 638 C CA . THR A 1 82 ? 7.208 -9.128 -8.427 1.00 90.06 82 THR A CA 1
ATOM 639 C C . THR A 1 82 ? 8.715 -8.996 -8.560 1.00 90.06 82 THR A C 1
ATOM 641 O O . THR A 1 82 ? 9.244 -7.919 -8.830 1.00 90.06 82 THR A O 1
ATOM 644 N N . ALA A 1 83 ? 9.418 -10.107 -8.355 1.00 73.62 83 ALA A N 1
ATOM 645 C CA . ALA A 1 83 ? 10.852 -10.162 -8.572 1.00 73.62 83 ALA A CA 1
ATOM 646 C C . ALA A 1 83 ? 11.182 -10.093 -10.068 1.00 73.62 83 ALA A C 1
ATOM 648 O O . ALA A 1 83 ? 10.393 -10.465 -10.939 1.00 73.62 83 ALA A O 1
ATOM 649 N N . ARG A 1 84 ? 12.395 -9.631 -10.358 1.00 64.62 84 ARG A N 1
ATOM 650 C CA . ARG A 1 84 ? 12.976 -9.729 -11.690 1.00 64.62 84 ARG A CA 1
ATOM 651 C C . ARG A 1 84 ? 13.132 -11.213 -12.036 1.00 64.62 84 ARG A C 1
ATOM 653 O O . ARG A 1 84 ? 13.666 -11.967 -11.228 1.00 64.62 84 ARG A O 1
ATOM 660 N N . ALA A 1 85 ? 12.702 -11.625 -13.228 1.00 50.97 85 ALA A N 1
ATOM 661 C CA . ALA A 1 85 ? 13.158 -12.891 -13.788 1.00 50.97 85 ALA A CA 1
ATOM 662 C C . ALA A 1 85 ? 14.656 -12.737 -14.085 1.00 50.97 85 ALA A C 1
ATOM 664 O O . ALA A 1 85 ? 15.042 -12.082 -15.052 1.00 50.97 85 ALA A O 1
ATOM 665 N N . SER A 1 86 ? 15.503 -13.239 -13.196 1.00 50.38 86 SER A N 1
ATOM 666 C CA . SER A 1 86 ? 16.915 -13.459 -13.483 1.00 50.38 86 SER A CA 1
ATOM 667 C C . SER A 1 86 ? 17.032 -14.832 -14.140 1.00 50.38 86 SER A C 1
ATOM 669 O O . SER A 1 86 ? 16.858 -15.840 -13.455 1.00 50.38 86 SER A O 1
ATOM 671 N N . CYS A 1 87 ? 17.247 -14.853 -15.458 1.00 36.41 87 CYS A N 1
ATOM 672 C CA . CYS A 1 87 ? 17.891 -15.990 -16.118 1.00 36.41 87 CYS A CA 1
ATOM 673 C C . CYS A 1 87 ? 19.386 -15.975 -15.799 1.00 36.41 87 CYS A C 1
ATOM 675 O O . CYS A 1 87 ? 19.945 -14.855 -15.713 1.00 36.41 87 CYS A O 1
#

Secondary structure (DSSP, 8-state):
----SEEEEEE-TTT--EEEEE--SS--GGGHHHHHHHT---EEEEEEETTTTEEEEEEEEESSEEEEEE-TTSS-EEEEE------

InterPro domains:
  IPR011042 Six-bladed beta-propeller, TolB-like [G3DSA:2.120.10.30] (1-87)
  IPR018119 Strictosidine synthase, conserved region [PF03088] (7-86)

Radius of gyration: 13.32 Å; chains: 1; bounding box: 31×29×32 Å

Foldseek 3Di:
DDLFAWAAWDADPVQRKIKTKRFAPPDGNVVLVVLQVVQGQQIFIWIARPVVRDIDTPGGRHRGWHYWDADPVRPDIDTDHDHHPDD

Organism: Aegilops tauschii (NCBI:txid37682)